Protein AF-S5MEL9-F1 (afdb_monomer_lite)

Organism: NCBI:txid1365817

Radius of gyration: 17.2 Å; chains: 1; bounding box: 42×35×42 Å

pLDDT: mean 95.0, std 5.93, range [53.62, 98.62]

InterPro domains:
  IPR003953 FAD-dependent oxidoreductase 2, FAD-binding domain [PF00890] (10-101)
  IPR036188 FAD/NAD(P)-binding domain superfamily [G3DSA:3.50.50.60] (1-111)
  IPR036188 FAD/NAD(P)-binding domain superfamily [SSF51905] (2-108)

Sequence (111 aa):
VAEAATKQVDKVYNRIMVTHLLMDDAQENRVAGAVGFNVRTGNYHVFKSKSTIVGAGGASNIFKPRSVGEGMGRVWYAPWSSGSAYGLLIEAGAKMTQMENRIVLARFKDG

Foldseek 3Di:
DDPVVVVVDPDDDPQWDWDEFDADPVDPLATQWTWTARNVPRHIDTGGDRDDDDPQDAADPPDDDPDPDPCSCVDPPHSNRHHCSPVRQVVSVHDDPPPVDDDDDDDDPPD

Structure (mmCIF, N/CA/C/O backbone):
data_AF-S5MEL9-F1
#
_entry.id   AF-S5MEL9-F1
#
loop_
_atom_site.group_PDB
_atom_site.id
_atom_site.type_symbol
_atom_site.label_atom_id
_atom_site.label_alt_id
_atom_site.label_comp_id
_atom_site.label_asym_id
_atom_site.label_entity_id
_atom_site.label_seq_id
_atom_site.pdbx_PDB_ins_code
_atom_site.Cartn_x
_atom_site.Cartn_y
_atom_site.Cartn_z
_atom_site.occupancy
_atom_site.B_iso_or_equiv
_atom_site.auth_seq_id
_atom_site.auth_comp_id
_atom_site.auth_asym_id
_atom_site.auth_atom_id
_atom_site.pdbx_PDB_model_num
ATOM 1 N N . VAL A 1 1 ? 7.392 -9.954 5.569 1.00 74.75 1 VAL A N 1
ATOM 2 C CA . VAL A 1 1 ? 7.724 -9.058 6.703 1.00 74.75 1 VAL A CA 1
ATOM 3 C C . VAL A 1 1 ? 9.097 -9.459 7.211 1.00 74.75 1 VAL A C 1
ATOM 5 O O . VAL A 1 1 ? 9.380 -10.650 7.186 1.00 74.75 1 VAL A O 1
ATOM 8 N N . ALA A 1 2 ? 9.958 -8.507 7.578 1.00 86.38 2 ALA A N 1
ATOM 9 C CA . ALA A 1 2 ? 11.287 -8.822 8.106 1.00 86.38 2 ALA A CA 1
ATOM 10 C C . ALA A 1 2 ? 11.185 -9.588 9.437 1.00 86.38 2 ALA A C 1
ATOM 12 O O . ALA A 1 2 ? 10.290 -9.308 10.236 1.00 86.38 2 ALA A O 1
ATOM 13 N N . GLU A 1 3 ? 12.112 -10.512 9.691 1.00 92.38 3 GLU A N 1
ATOM 14 C CA . GLU A 1 3 ? 12.100 -11.380 10.879 1.00 92.38 3 GLU A CA 1
ATOM 15 C C . GLU A 1 3 ? 12.049 -10.579 12.189 1.00 92.38 3 GLU A C 1
ATOM 17 O O . GLU A 1 3 ? 11.231 -10.857 13.066 1.00 92.38 3 GLU A O 1
ATOM 22 N N . ALA A 1 4 ? 12.865 -9.525 12.296 1.00 94.56 4 ALA A N 1
ATOM 23 C CA . ALA A 1 4 ? 12.894 -8.659 13.471 1.00 94.56 4 ALA A CA 1
ATOM 24 C C . ALA A 1 4 ? 11.513 -8.061 13.790 1.00 94.56 4 ALA A C 1
ATOM 26 O O . ALA A 1 4 ? 11.101 -8.067 14.943 1.00 94.56 4 ALA A O 1
ATOM 27 N N . ALA A 1 5 ? 10.764 -7.620 12.773 1.00 91.69 5 ALA A N 1
ATOM 28 C CA . ALA A 1 5 ? 9.423 -7.075 12.967 1.00 91.69 5 ALA A CA 1
ATOM 29 C C . ALA A 1 5 ? 8.419 -8.160 13.382 1.00 91.69 5 ALA A C 1
ATOM 31 O O . ALA A 1 5 ? 7.582 -7.914 14.243 1.00 91.69 5 ALA A O 1
ATOM 32 N N . THR A 1 6 ? 8.521 -9.376 12.829 1.00 90.81 6 THR A N 1
ATOM 33 C CA . THR A 1 6 ? 7.616 -10.479 13.208 1.00 90.81 6 THR A CA 1
ATOM 34 C C . THR A 1 6 ? 7.749 -10.896 14.671 1.00 90.81 6 THR A C 1
ATOM 36 O O . THR A 1 6 ? 6.779 -11.376 15.243 1.00 90.81 6 THR A O 1
ATOM 39 N N . LYS A 1 7 ? 8.915 -10.669 15.291 1.00 94.25 7 LYS A N 1
ATOM 40 C CA . LYS A 1 7 ? 9.157 -10.956 16.714 1.00 94.25 7 LYS A CA 1
ATOM 41 C C . LYS A 1 7 ? 8.566 -9.910 17.667 1.00 94.25 7 LYS A C 1
ATOM 43 O O . LYS A 1 7 ? 8.561 -10.146 18.867 1.00 94.25 7 LYS A O 1
ATOM 48 N N . GLN A 1 8 ? 8.115 -8.763 17.156 1.00 95.31 8 GLN A N 1
ATOM 49 C CA . GLN A 1 8 ? 7.695 -7.607 17.962 1.00 95.31 8 GLN A CA 1
ATOM 50 C C . GLN A 1 8 ? 6.196 -7.294 17.844 1.00 95.31 8 GLN A C 1
ATOM 52 O O . GLN A 1 8 ? 5.739 -6.289 18.379 1.00 95.31 8 GLN A O 1
ATOM 57 N N . VAL A 1 9 ? 5.427 -8.104 17.110 1.00 94.69 9 VAL A N 1
ATOM 58 C CA . VAL A 1 9 ? 4.005 -7.849 16.839 1.00 94.69 9 VAL A CA 1
ATOM 59 C C . VAL A 1 9 ? 3.153 -9.057 17.201 1.00 94.69 9 VAL A C 1
ATOM 61 O O . VAL A 1 9 ? 3.550 -10.193 16.957 1.00 94.69 9 VAL A O 1
ATOM 64 N N . ASP A 1 10 ? 1.946 -8.812 17.712 1.00 95.12 10 ASP A N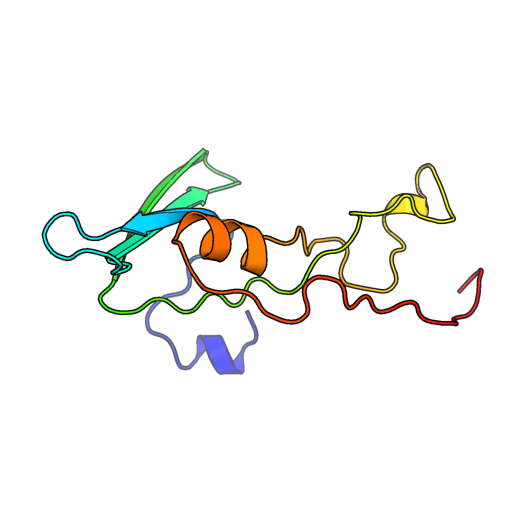 1
ATOM 65 C CA . ASP A 1 10 ? 1.034 -9.889 18.120 1.00 95.12 10 ASP A CA 1
ATOM 66 C C . ASP A 1 10 ? 0.503 -10.698 16.931 1.00 95.12 10 ASP A C 1
ATOM 68 O O . ASP A 1 10 ? 0.261 -11.901 17.028 1.00 95.12 10 ASP A O 1
ATOM 72 N N . LYS A 1 11 ? 0.246 -10.025 15.802 1.00 95.44 11 LYS A N 1
ATOM 73 C CA . LYS A 1 11 ? -0.387 -10.629 14.624 1.00 95.44 11 LYS A CA 1
ATOM 74 C C . LYS A 1 11 ? 0.185 -10.064 13.337 1.00 95.44 11 LYS A C 1
ATOM 76 O O . LYS A 1 11 ? 0.383 -8.859 13.199 1.00 95.44 11 LYS A O 1
ATOM 81 N N . VAL A 1 12 ? 0.353 -10.946 12.354 1.00 95.88 12 VAL A N 1
ATOM 82 C CA . VAL A 1 12 ? 0.728 -10.586 10.984 1.00 95.88 12 VAL A CA 1
ATOM 83 C C . VAL A 1 12 ? -0.280 -11.189 10.017 1.00 95.88 12 VAL A C 1
ATOM 85 O O . VAL A 1 12 ? -0.407 -12.408 9.914 1.00 95.88 12 VAL A O 1
ATOM 88 N N . TYR A 1 13 ? -0.959 -10.329 9.261 1.00 96.50 13 TYR A N 1
ATOM 89 C CA . TYR A 1 13 ? -1.869 -10.742 8.197 1.00 96.50 13 TYR A CA 1
ATOM 90 C C . TYR A 1 13 ? -1.161 -10.607 6.851 1.00 96.50 13 TYR A C 1
ATOM 92 O O . TYR A 1 13 ? -0.925 -9.507 6.358 1.00 96.50 13 TYR A O 1
ATOM 100 N N . ASN A 1 14 ? -0.792 -11.739 6.256 1.00 96.69 14 ASN A N 1
ATOM 101 C CA . ASN A 1 14 ? -0.175 -11.771 4.933 1.00 96.69 14 ASN A CA 1
ATOM 102 C C . ASN A 1 14 ? -1.229 -11.969 3.841 1.00 96.69 14 ASN A C 1
ATOM 104 O O . ASN A 1 14 ? -2.280 -12.559 4.081 1.00 96.69 14 ASN A O 1
ATOM 108 N N . ARG A 1 15 ? -0.892 -11.556 2.611 1.00 97.69 15 ARG A N 1
ATOM 109 C CA . ARG A 1 15 ? -1.728 -11.749 1.408 1.00 97.69 15 ARG A CA 1
ATOM 110 C C . ARG A 1 15 ? -3.091 -11.051 1.479 1.00 97.69 15 ARG A C 1
ATOM 112 O O . ARG A 1 15 ? -3.998 -11.447 0.760 1.00 97.69 15 ARG A O 1
ATOM 119 N N . ILE A 1 16 ? -3.218 -10.007 2.294 1.00 98.38 16 ILE A N 1
ATOM 120 C CA . ILE A 1 16 ? -4.386 -9.125 2.298 1.00 98.38 16 ILE A CA 1
ATOM 121 C C . ILE A 1 16 ? -4.043 -7.865 1.509 1.00 98.38 16 ILE A C 1
ATOM 123 O O . ILE A 1 16 ? -3.112 -7.150 1.877 1.00 98.38 16 ILE A O 1
ATOM 127 N N . MET A 1 17 ? -4.779 -7.599 0.431 1.00 98.19 17 MET A N 1
ATOM 128 C CA . MET A 1 17 ? -4.704 -6.324 -0.277 1.00 98.19 17 MET A CA 1
ATOM 129 C C . MET A 1 17 ? -5.698 -5.360 0.366 1.00 98.19 17 MET A C 1
ATOM 131 O O . MET A 1 17 ? -6.909 -5.549 0.252 1.00 98.19 17 MET A O 1
ATOM 135 N N . VAL A 1 18 ? -5.187 -4.345 1.061 1.00 98.38 18 VAL A N 1
ATOM 136 C CA . VAL A 1 18 ? -6.006 -3.244 1.585 1.00 98.38 18 VAL A CA 1
ATOM 137 C C . VAL A 1 18 ? -6.404 -2.342 0.422 1.00 98.38 18 VAL A C 1
ATOM 139 O O . VAL A 1 18 ? -5.557 -1.981 -0.394 1.00 98.38 18 VAL A O 1
ATOM 142 N N . THR A 1 19 ? -7.687 -1.996 0.344 1.00 97.69 19 THR A N 1
ATOM 143 C CA . THR A 1 19 ? -8.247 -1.205 -0.765 1.00 97.69 19 THR A CA 1
ATOM 144 C C . THR A 1 19 ? -8.819 0.130 -0.316 1.00 97.69 19 THR A C 1
ATOM 146 O O . THR A 1 19 ? -8.722 1.086 -1.073 1.00 97.69 19 THR A O 1
ATOM 149 N N . HIS A 1 20 ? -9.361 0.215 0.904 1.00 98.12 20 HIS A N 1
ATOM 150 C CA . HIS A 1 20 ? -9.957 1.441 1.437 1.00 98.12 20 HIS A CA 1
ATOM 151 C C . HIS A 1 20 ? -9.656 1.593 2.929 1.00 98.12 20 HIS A C 1
ATOM 153 O O . HIS A 1 20 ? -9.544 0.602 3.662 1.00 98.12 20 HIS A O 1
ATOM 159 N N . LEU A 1 21 ? -9.554 2.843 3.378 1.00 98.50 21 LEU A N 1
ATOM 160 C CA . LEU A 1 21 ? -9.634 3.189 4.794 1.00 98.50 21 LEU A CA 1
ATOM 161 C C . LEU A 1 21 ? -11.103 3.322 5.202 1.00 98.50 21 LEU A C 1
ATOM 163 O O . LEU A 1 21 ? -11.960 3.642 4.383 1.00 98.50 21 LEU A O 1
ATOM 167 N N . LEU A 1 22 ? -11.389 3.045 6.471 1.00 98.06 22 LEU A N 1
ATOM 168 C CA . LEU A 1 22 ? -12.707 3.268 7.055 1.00 98.06 22 LEU A CA 1
ATOM 169 C C . LEU A 1 22 ? -12.679 4.557 7.862 1.00 98.06 22 LEU A C 1
ATOM 171 O O . LEU A 1 22 ? -11.785 4.726 8.693 1.00 98.06 22 LEU A O 1
ATOM 175 N N . MET A 1 23 ? -13.663 5.422 7.644 1.00 97.88 23 MET A N 1
ATOM 176 C CA . MET A 1 23 ? -13.857 6.646 8.420 1.00 97.88 23 MET A CA 1
ATOM 177 C C . MET A 1 23 ? -14.821 6.389 9.584 1.00 97.88 23 MET A C 1
ATOM 179 O O . MET A 1 23 ? -15.682 5.514 9.497 1.00 97.88 23 MET A O 1
ATOM 183 N N . ASP A 1 24 ? -14.628 7.111 10.683 1.00 97.31 24 ASP A N 1
ATOM 184 C CA . ASP A 1 24 ? -15.511 7.129 11.852 1.00 97.31 24 ASP A CA 1
ATOM 185 C C . ASP A 1 24 ? -16.822 7.850 1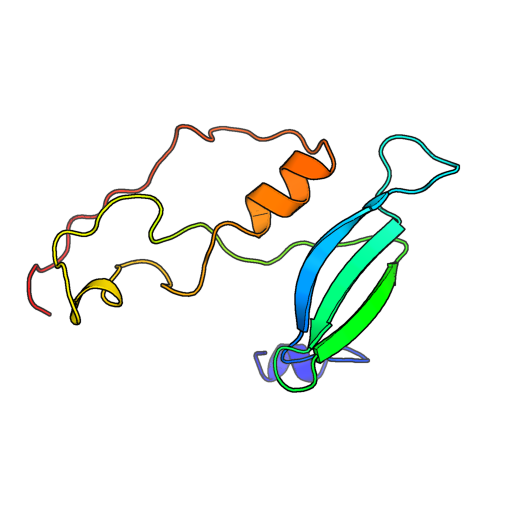1.479 1.00 97.31 24 ASP A C 1
ATOM 187 O O . ASP A 1 24 ? -16.799 8.890 10.818 1.00 97.31 24 ASP A O 1
ATOM 191 N N . ASP A 1 25 ? -17.964 7.271 11.848 1.00 95.94 25 ASP A N 1
ATOM 192 C CA . ASP A 1 25 ? -19.297 7.809 11.555 1.00 95.94 25 ASP A CA 1
ATOM 193 C C . ASP A 1 25 ? -19.740 8.870 12.572 1.00 95.94 25 ASP A C 1
ATOM 195 O O . ASP A 1 25 ? -20.546 9.742 12.246 1.00 95.94 25 ASP A O 1
ATOM 199 N N . ALA A 1 26 ? -19.197 8.822 13.788 1.00 97.00 26 ALA A N 1
ATOM 200 C CA . ALA A 1 26 ? -19.494 9.761 14.862 1.00 97.00 26 ALA A CA 1
ATOM 201 C C . ALA A 1 26 ? -18.501 10.930 14.917 1.00 97.00 26 ALA A C 1
ATOM 203 O O . ALA A 1 26 ? -18.827 11.988 15.461 1.00 97.00 26 ALA A O 1
ATOM 204 N N . GLN A 1 27 ? -17.289 10.753 14.383 1.00 96.25 27 GLN A N 1
ATOM 205 C CA . GLN A 1 27 ? -16.246 11.775 14.396 1.00 96.25 27 GLN A CA 1
ATOM 206 C C . GLN A 1 27 ? -15.729 12.089 12.992 1.00 96.25 27 GLN A C 1
ATOM 208 O O . GLN A 1 27 ? -15.024 11.296 12.370 1.00 96.25 27 GLN A O 1
ATOM 213 N N . GLU A 1 28 ? -16.007 13.309 12.533 1.00 95.38 28 GLU A N 1
ATOM 214 C CA . GLU A 1 28 ? -15.521 13.798 11.246 1.00 95.38 28 GLU A CA 1
ATOM 215 C C . GLU A 1 28 ? -13.986 13.746 11.157 1.00 95.38 28 GLU A C 1
ATOM 217 O O . GLU A 1 28 ? -13.269 14.015 12.127 1.00 95.38 28 GLU A O 1
ATOM 222 N N . ASN A 1 29 ? -13.483 13.414 9.963 1.00 95.50 29 ASN A N 1
ATOM 223 C CA . ASN A 1 29 ? -12.058 13.396 9.633 1.00 95.50 29 ASN A CA 1
ATOM 224 C C . ASN A 1 29 ? -11.208 12.474 10.534 1.00 95.50 29 ASN A C 1
ATOM 226 O O . ASN A 1 29 ? -10.057 12.773 10.865 1.00 95.50 29 ASN A O 1
ATOM 230 N N . ARG A 1 30 ? -11.769 11.328 10.940 1.00 97.69 30 ARG A N 1
ATOM 231 C CA . ARG A 1 30 ? -11.060 10.311 11.719 1.00 97.69 30 ARG A CA 1
ATOM 232 C C . ARG A 1 30 ? -11.103 8.949 11.041 1.00 97.69 30 ARG A C 1
ATOM 234 O O . ARG A 1 30 ? -12.167 8.439 10.722 1.00 97.69 30 ARG A O 1
ATOM 241 N N . VAL A 1 31 ? -9.937 8.326 10.887 1.00 98.19 31 VAL A N 1
ATOM 242 C CA . VAL A 1 31 ? -9.829 6.932 10.434 1.00 98.19 31 VAL A CA 1
ATOM 243 C C . VAL A 1 31 ? -10.170 5.988 11.591 1.00 98.19 31 VAL A C 1
ATOM 245 O O . VAL A 1 31 ? -9.579 6.080 12.668 1.00 98.19 31 VAL A O 1
ATOM 248 N N . ALA A 1 32 ? -11.081 5.051 11.342 1.00 98.19 32 ALA A N 1
ATOM 249 C CA . ALA A 1 32 ? -11.537 4.013 12.269 1.00 98.19 32 ALA A CA 1
ATOM 250 C C . ALA A 1 32 ? -11.051 2.599 11.892 1.00 98.19 32 ALA A C 1
ATOM 252 O O . ALA A 1 32 ? -11.326 1.619 12.596 1.00 98.19 32 ALA A O 1
ATOM 253 N N . GLY A 1 33 ? -10.356 2.455 10.761 1.00 98.38 33 GLY A N 1
ATOM 254 C CA . GLY A 1 33 ? -9.937 1.145 10.286 1.00 98.38 33 GLY A CA 1
ATOM 255 C C . GLY A 1 33 ? -9.532 1.094 8.823 1.00 98.38 33 GLY A C 1
ATOM 256 O O . GLY A 1 33 ? -9.233 2.112 8.198 1.00 98.38 33 GLY A O 1
ATOM 257 N N . ALA A 1 34 ? -9.538 -0.118 8.278 1.00 98.56 34 ALA A N 1
ATOM 258 C CA . ALA A 1 34 ? -9.301 -0.384 6.868 1.00 98.56 34 ALA A CA 1
ATOM 259 C C . ALA A 1 34 ? -10.000 -1.672 6.426 1.00 98.56 34 ALA A C 1
ATOM 261 O O . ALA A 1 34 ? -10.265 -2.568 7.235 1.00 98.56 34 ALA A O 1
ATOM 262 N N . VAL A 1 35 ? -10.248 -1.783 5.125 1.00 98.62 35 VAL A N 1
ATOM 263 C CA . VAL A 1 35 ? -10.816 -2.983 4.508 1.00 98.62 35 VAL A CA 1
ATOM 264 C C . VAL A 1 35 ? -9.961 -3.482 3.362 1.00 98.62 35 VAL A C 1
ATOM 266 O O . VAL A 1 35 ? -9.278 -2.728 2.661 1.00 98.62 35 VAL A O 1
ATOM 269 N N . GLY A 1 36 ? -10.003 -4.789 3.167 1.00 98.50 36 GLY A N 1
ATOM 270 C CA . GLY A 1 36 ? -9.262 -5.460 2.119 1.00 98.50 36 GLY A CA 1
ATOM 271 C C . GLY A 1 36 ? -9.766 -6.869 1.901 1.00 98.50 36 GLY A C 1
ATOM 272 O O . GLY A 1 36 ? -10.703 -7.322 2.555 1.00 98.50 36 GLY A O 1
ATOM 273 N N . PHE A 1 37 ? -9.118 -7.582 0.996 1.00 98.56 37 PHE A N 1
ATOM 274 C CA . PHE A 1 37 ? -9.444 -8.976 0.735 1.00 98.56 37 PHE A CA 1
ATOM 275 C C . PHE A 1 37 ? -8.183 -9.820 0.633 1.00 98.56 37 PHE A C 1
ATOM 277 O O . PHE A 1 37 ? -7.103 -9.341 0.271 1.00 98.56 37 PHE A O 1
ATOM 284 N N . ASN A 1 38 ? -8.318 -11.095 0.980 1.00 98.56 38 ASN A N 1
ATOM 285 C CA . ASN A 1 38 ? -7.242 -12.052 0.830 1.00 98.56 38 ASN A CA 1
ATOM 286 C C . ASN A 1 38 ? -7.087 -12.423 -0.646 1.00 98.56 38 ASN A C 1
ATOM 288 O O . ASN A 1 38 ? -7.994 -12.998 -1.240 1.00 98.56 38 ASN A O 1
ATOM 292 N N . VAL A 1 39 ? -5.925 -12.155 -1.237 1.00 98.38 39 VAL A N 1
ATOM 293 C CA . VAL A 1 39 ? -5.691 -12.398 -2.672 1.00 98.38 39 VAL A CA 1
ATOM 294 C C . VAL A 1 39 ? -5.594 -13.884 -3.038 1.00 98.38 39 VAL A C 1
ATOM 296 O O . VAL A 1 39 ? -5.496 -14.213 -4.214 1.00 98.38 39 VAL A 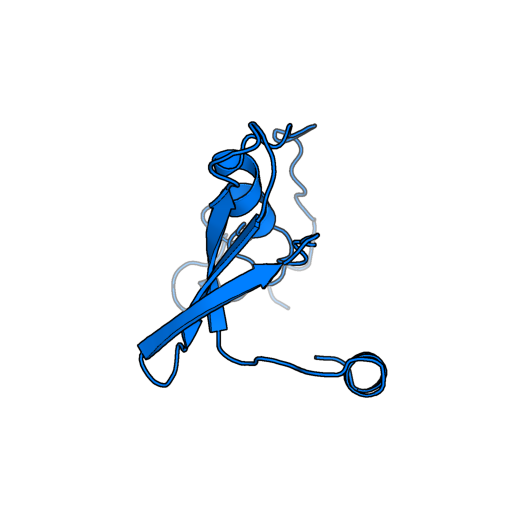O 1
ATOM 299 N N . ARG A 1 40 ? -5.577 -14.790 -2.051 1.00 98.38 40 ARG A N 1
ATOM 300 C CA . ARG A 1 40 ? -5.582 -16.245 -2.273 1.00 98.38 40 ARG A CA 1
ATOM 301 C C . ARG A 1 40 ? -6.955 -16.872 -2.083 1.00 98.38 40 ARG A C 1
ATOM 303 O O . ARG A 1 40 ? -7.273 -17.813 -2.796 1.00 98.38 40 ARG A O 1
ATOM 310 N N . THR A 1 41 ? -7.725 -16.401 -1.104 1.00 98.31 41 THR A N 1
ATOM 311 C CA . THR A 1 41 ? -9.013 -17.019 -0.742 1.00 98.31 41 THR A CA 1
ATOM 312 C C . THR A 1 41 ? -10.224 -16.182 -1.134 1.00 98.31 41 THR A C 1
ATOM 314 O O . THR A 1 41 ? -11.336 -16.688 -1.102 1.00 98.31 41 THR A O 1
ATOM 317 N N . GLY A 1 42 ? -10.041 -14.903 -1.467 1.00 97.88 42 GLY A N 1
ATOM 318 C CA . GLY A 1 42 ? -11.137 -13.962 -1.709 1.00 97.88 42 GLY A CA 1
ATOM 319 C C . GLY A 1 42 ? -11.841 -13.477 -0.438 1.00 97.88 42 GLY A C 1
ATOM 320 O O . GLY A 1 42 ? -12.714 -12.620 -0.529 1.00 97.88 42 GLY A O 1
ATOM 321 N N . ASN A 1 43 ? -11.460 -13.970 0.748 1.00 98.56 43 ASN A N 1
ATOM 322 C CA . ASN A 1 43 ? -12.098 -13.577 2.004 1.00 98.56 43 ASN A CA 1
ATOM 323 C C . ASN A 1 43 ? -11.995 -12.068 2.216 1.00 98.56 43 ASN A C 1
ATOM 325 O O . ASN A 1 43 ? -10.907 -11.498 2.114 1.00 98.56 43 ASN A O 1
ATOM 329 N N . TYR A 1 44 ? -13.116 -11.446 2.561 1.00 98.44 44 TYR A N 1
ATOM 330 C CA . TYR A 1 44 ? -13.170 -10.037 2.917 1.00 98.44 44 TYR A CA 1
ATOM 331 C C . TYR A 1 44 ? -12.726 -9.831 4.367 1.00 98.44 44 TYR A C 1
ATOM 333 O O . TYR A 1 44 ? -13.120 -10.576 5.265 1.00 98.44 44 TYR A O 1
ATOM 341 N N . HIS A 1 45 ? -11.899 -8.816 4.599 1.00 98.56 45 HIS A N 1
ATOM 342 C CA . HIS A 1 45 ? -11.350 -8.482 5.905 1.00 98.56 45 HIS A CA 1
ATOM 343 C C . HIS A 1 45 ? -11.708 -7.049 6.283 1.00 98.56 45 HIS A C 1
ATOM 345 O O . HIS A 1 45 ? -11.462 -6.111 5.525 1.00 98.56 45 HIS A O 1
ATOM 351 N N . VAL A 1 46 ? -12.220 -6.895 7.503 1.00 98.44 46 VAL A N 1
ATOM 352 C CA . VAL A 1 46 ? -12.492 -5.605 8.139 1.00 98.44 46 VAL A CA 1
ATOM 353 C C . VAL A 1 46 ? -11.579 -5.470 9.349 1.00 98.44 46 VAL A C 1
ATOM 355 O O . VAL A 1 46 ? -11.689 -6.238 10.306 1.00 98.44 46 VAL A O 1
ATOM 358 N N . PHE A 1 47 ? -10.683 -4.490 9.315 1.00 98.25 47 PHE A N 1
ATOM 359 C CA . PHE A 1 47 ? -9.811 -4.156 10.434 1.00 98.25 47 PHE A CA 1
ATOM 360 C C . PHE A 1 47 ? -10.341 -2.898 11.106 1.00 98.25 47 PHE A C 1
ATOM 362 O O . PHE A 1 47 ? -10.379 -1.842 10.483 1.00 98.25 47 PHE A O 1
ATOM 369 N N . LYS A 1 48 ? -10.734 -3.006 12.377 1.00 98.12 48 LYS A N 1
ATOM 370 C CA . LYS A 1 48 ? -11.068 -1.853 13.221 1.00 98.12 48 LYS A CA 1
ATOM 371 C C . LYS A 1 48 ? -9.841 -1.466 14.040 1.00 98.12 48 LYS A C 1
ATOM 373 O O . LYS A 1 48 ? -9.209 -2.339 14.639 1.00 98.12 48 LYS A O 1
ATOM 378 N N . SER A 1 49 ? -9.510 -0.183 14.081 1.00 97.50 49 SER A N 1
ATOM 379 C CA . SER A 1 49 ? -8.333 0.325 14.789 1.00 97.50 49 SER A CA 1
ATOM 380 C C . SER A 1 49 ? -8.581 1.726 15.345 1.00 97.50 49 SER A C 1
ATOM 382 O O . SER A 1 49 ? -9.362 2.504 14.812 1.00 97.50 49 SER A O 1
ATOM 384 N N . LYS A 1 50 ? -7.892 2.059 16.443 1.00 97.50 50 LYS A N 1
ATOM 385 C CA . LYS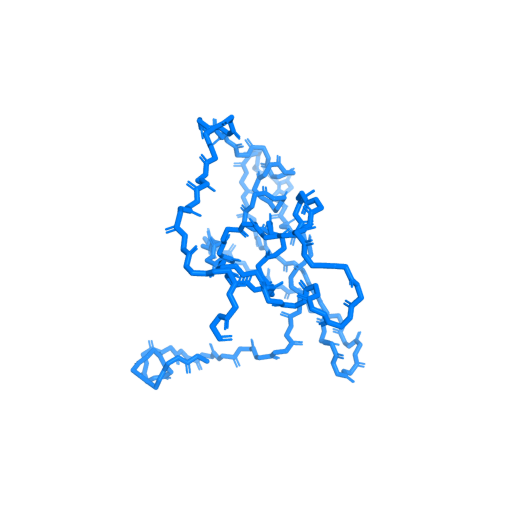 A 1 50 ? -7.896 3.423 17.005 1.00 97.50 50 LYS A CA 1
ATOM 386 C C . LYS A 1 50 ? -6.930 4.359 16.271 1.00 97.50 50 LYS A C 1
ATOM 388 O O . LYS A 1 50 ? -7.074 5.575 16.340 1.00 97.50 50 LYS A O 1
ATOM 393 N N . SER A 1 51 ? -5.917 3.788 15.625 1.00 97.06 51 SER A N 1
ATOM 394 C CA . SER A 1 51 ? -4.898 4.492 14.850 1.00 97.06 51 SER A CA 1
ATOM 395 C C . SER A 1 51 ? -4.403 3.573 13.738 1.00 97.06 51 SER A C 1
ATOM 397 O O . SER A 1 51 ? -4.290 2.362 13.941 1.00 97.06 51 SER A O 1
ATOM 399 N N . THR A 1 52 ? -4.106 4.149 12.576 1.00 97.50 52 THR A N 1
ATOM 400 C CA . THR A 1 52 ? -3.711 3.410 11.371 1.00 97.50 52 THR A CA 1
ATOM 401 C C . THR A 1 52 ? -2.475 4.054 10.762 1.00 97.50 52 THR A C 1
ATOM 403 O O . THR A 1 52 ? -2.435 5.266 10.573 1.00 97.50 52 THR A O 1
ATOM 406 N N . ILE A 1 53 ? -1.474 3.235 10.436 1.00 97.25 53 ILE A N 1
ATOM 407 C CA . ILE A 1 53 ? -0.262 3.655 9.724 1.00 97.25 53 ILE A CA 1
ATOM 408 C C . ILE A 1 53 ? -0.282 3.015 8.337 1.00 97.25 53 ILE A C 1
ATOM 410 O O . ILE A 1 53 ? -0.407 1.795 8.217 1.00 97.25 53 ILE A O 1
ATOM 414 N N . VAL A 1 54 ? -0.122 3.826 7.289 1.00 97.69 54 VAL A N 1
ATOM 415 C CA . VAL A 1 54 ? -0.074 3.353 5.898 1.00 97.69 54 VAL A CA 1
ATOM 416 C C . VAL A 1 54 ? 1.376 3.306 5.416 1.00 97.69 54 VAL A C 1
ATOM 418 O O . VAL A 1 54 ? 1.940 4.300 4.972 1.00 97.69 54 VAL A O 1
ATOM 421 N N . GLY A 1 55 ? 1.986 2.123 5.496 1.00 96.62 55 GLY A N 1
ATOM 422 C CA . GLY A 1 55 ? 3.356 1.852 5.040 1.00 96.62 55 GLY A CA 1
ATOM 423 C C . GLY A 1 55 ? 3.422 1.159 3.676 1.00 96.62 55 GLY A C 1
ATOM 424 O O . GLY A 1 55 ? 4.117 0.157 3.541 1.00 96.62 55 GLY A O 1
ATOM 425 N N . ALA A 1 56 ? 2.663 1.630 2.681 1.00 96.56 56 ALA A N 1
ATOM 426 C CA . ALA A 1 56 ? 2.447 0.909 1.416 1.00 96.56 56 ALA A CA 1
ATOM 427 C C . ALA A 1 56 ? 3.428 1.260 0.272 1.00 96.56 56 ALA A C 1
ATOM 429 O O . ALA A 1 56 ? 3.211 0.858 -0.870 1.00 96.56 56 ALA A O 1
ATOM 430 N N . GLY A 1 57 ? 4.518 1.977 0.568 1.00 96.19 57 GLY A N 1
ATOM 431 C CA . GLY A 1 57 ? 5.524 2.382 -0.421 1.00 96.19 57 GLY A CA 1
ATOM 432 C C . GLY A 1 57 ? 5.058 3.498 -1.366 1.00 96.19 57 GLY A C 1
ATOM 433 O O . GLY A 1 57 ? 3.975 4.052 -1.209 1.00 96.19 57 GLY A O 1
ATOM 434 N N . GLY A 1 58 ? 5.914 3.856 -2.328 1.00 96.88 58 GLY A N 1
ATOM 435 C CA . GLY A 1 58 ? 5.617 4.878 -3.339 1.00 96.88 58 GLY A CA 1
ATOM 436 C C . GLY A 1 58 ? 4.761 4.365 -4.503 1.00 96.88 58 GLY A C 1
ATOM 437 O O . GLY A 1 58 ? 3.942 3.457 -4.354 1.00 96.88 58 GLY A O 1
ATOM 438 N N . ALA A 1 59 ? 4.981 4.927 -5.691 1.00 97.06 59 ALA A N 1
ATOM 439 C CA . ALA A 1 59 ? 4.295 4.513 -6.909 1.00 97.06 59 ALA A CA 1
ATOM 440 C C . ALA A 1 59 ? 5.267 4.308 -8.077 1.00 97.06 59 ALA A C 1
ATOM 442 O O . ALA A 1 59 ? 6.049 5.194 -8.423 1.00 97.06 59 ALA A O 1
ATOM 443 N N . SER A 1 60 ? 5.179 3.137 -8.695 1.00 95.50 60 SER A N 1
ATOM 444 C CA . SER A 1 60 ? 5.876 2.742 -9.918 1.00 95.50 60 SER A CA 1
ATOM 445 C C . SER A 1 60 ? 4.855 2.530 -11.035 1.00 95.50 60 SER A C 1
ATOM 447 O O . SER A 1 60 ? 3.657 2.456 -10.782 1.00 95.50 60 SER A O 1
ATOM 449 N N . ASN A 1 61 ? 5.314 2.416 -12.284 1.00 94.00 61 ASN A N 1
ATOM 450 C CA . ASN A 1 61 ? 4.458 2.136 -13.449 1.00 94.00 61 ASN A CA 1
ATOM 451 C C . ASN A 1 61 ? 3.331 3.156 -13.725 1.00 94.00 61 ASN A C 1
ATOM 453 O O . ASN A 1 61 ? 2.463 2.887 -14.546 1.00 94.00 61 ASN A O 1
ATOM 457 N N . ILE A 1 62 ? 3.377 4.353 -13.124 1.00 95.50 62 ILE A N 1
ATOM 458 C CA . ILE A 1 62 ? 2.495 5.476 -13.498 1.00 95.50 62 ILE A CA 1
ATOM 459 C C . ILE A 1 62 ? 2.831 5.983 -14.911 1.00 95.50 62 ILE A C 1
ATOM 461 O O . ILE A 1 62 ? 1.949 6.337 -15.687 1.00 95.50 62 ILE A O 1
ATOM 465 N N . PHE A 1 63 ? 4.120 6.016 -15.258 1.00 94.62 63 PHE A N 1
ATOM 466 C CA . PHE A 1 63 ? 4.601 6.435 -16.574 1.00 94.62 63 PHE A CA 1
ATOM 467 C C . PHE A 1 63 ? 4.994 5.220 -17.413 1.00 94.62 63 PHE A C 1
ATOM 469 O O . PHE A 1 63 ? 5.529 4.244 -16.884 1.00 94.62 63 PHE A O 1
ATOM 476 N N . LYS A 1 64 ? 4.810 5.316 -18.736 1.00 94.19 64 LYS A N 1
ATOM 477 C CA . LYS A 1 64 ? 5.258 4.285 -19.681 1.00 94.19 64 LYS A CA 1
ATOM 478 C C . LYS A 1 64 ? 6.781 4.060 -19.548 1.00 94.19 64 LYS A C 1
ATOM 480 O O . LYS A 1 64 ? 7.538 5.024 -19.706 1.00 94.19 64 LYS A O 1
ATOM 485 N N . PRO A 1 65 ? 7.247 2.826 -19.277 1.00 93.31 65 PRO A N 1
ATOM 486 C CA . PRO A 1 65 ? 8.672 2.522 -19.159 1.00 93.31 65 PRO A CA 1
ATOM 487 C C . PRO A 1 65 ? 9.380 2.531 -20.523 1.00 93.31 65 PRO A C 1
ATOM 489 O O . PRO A 1 65 ? 8.745 2.505 -21.578 1.00 93.31 65 PRO A O 1
ATOM 492 N N . ARG A 1 66 ? 10.722 2.555 -20.504 1.00 92.31 66 ARG A N 1
ATOM 493 C CA . ARG A 1 66 ? 11.551 2.529 -21.726 1.00 92.31 66 ARG A CA 1
ATOM 494 C C . ARG A 1 66 ? 11.505 1.183 -22.454 1.00 92.31 66 ARG A C 1
ATOM 496 O O . ARG A 1 66 ? 11.561 1.169 -23.677 1.00 92.31 66 ARG A O 1
ATOM 503 N N . SER A 1 67 ? 11.386 0.086 -21.712 1.00 91.50 67 SER A N 1
ATOM 504 C CA . SER A 1 67 ? 11.195 -1.256 -22.264 1.00 91.50 67 SER A CA 1
ATOM 505 C C . SER A 1 67 ? 9.719 -1.628 -22.185 1.00 91.50 67 SER A C 1
ATOM 507 O O . SER A 1 67 ? 9.121 -1.571 -21.112 1.00 91.50 67 SER A O 1
ATOM 509 N N . VAL A 1 68 ? 9.138 -2.007 -23.322 1.00 90.88 68 VAL A N 1
ATOM 510 C CA . VAL A 1 68 ? 7.744 -2.462 -23.451 1.00 90.88 68 VAL A CA 1
ATOM 511 C C . VAL A 1 68 ? 7.723 -3.961 -23.771 1.00 90.88 68 VAL A C 1
ATOM 513 O O . VAL A 1 68 ? 8.638 -4.451 -24.425 1.00 90.88 68 VAL A O 1
ATOM 516 N N . GLY A 1 69 ? 6.724 -4.700 -23.281 1.00 92.06 69 GLY A N 1
ATOM 517 C CA . GLY A 1 69 ? 6.693 -6.170 -23.326 1.00 92.06 69 GLY A CA 1
ATOM 518 C C . GLY A 1 69 ? 7.192 -6.797 -22.020 1.00 92.06 69 GLY A C 1
ATOM 519 O O . GLY A 1 69 ? 6.933 -6.264 -20.941 1.00 92.06 69 GLY A O 1
ATOM 520 N N . GLU A 1 70 ? 7.939 -7.900 -22.094 1.00 93.25 70 GLU A N 1
ATOM 521 C CA . GLU A 1 70 ? 8.435 -8.622 -20.904 1.00 93.25 70 GLU A CA 1
ATOM 522 C C . GLU A 1 70 ? 9.308 -7.746 -19.987 1.00 93.25 70 GLU A C 1
ATOM 524 O O . GLU A 1 70 ? 9.318 -7.900 -18.765 1.00 93.25 70 GLU A O 1
ATOM 529 N N . GLY A 1 71 ? 9.994 -6.755 -20.564 1.00 91.38 71 GLY A N 1
ATOM 530 C CA . GLY A 1 71 ? 10.835 -5.808 -19.834 1.00 91.38 71 GLY A CA 1
ATOM 531 C C . GLY A 1 71 ? 10.084 -4.793 -18.965 1.00 91.38 71 GLY A C 1
ATOM 532 O O . GLY A 1 71 ? 10.737 -4.071 -18.214 1.00 91.38 71 GLY A O 1
ATOM 533 N N . MET A 1 72 ? 8.749 -4.718 -19.013 1.00 92.25 72 MET A N 1
ATOM 534 C CA . MET A 1 72 ? 7.975 -3.731 -18.238 1.00 92.25 72 MET A CA 1
ATOM 535 C C . MET A 1 72 ? 8.111 -3.905 -16.720 1.00 92.25 72 MET A C 1
ATOM 537 O O . MET A 1 72 ? 7.979 -2.936 -15.976 1.00 92.25 72 MET A O 1
ATOM 541 N N . GLY A 1 73 ? 8.420 -5.118 -16.249 1.00 92.50 73 GLY A N 1
ATOM 542 C CA . GLY A 1 73 ? 8.701 -5.372 -14.833 1.00 92.50 73 GLY A CA 1
ATOM 543 C C . GLY A 1 73 ? 10.035 -4.789 -14.348 1.00 92.50 73 GLY A C 1
ATOM 544 O O . GLY A 1 73 ? 10.230 -4.650 -13.141 1.00 92.50 73 GLY A O 1
ATOM 545 N N . ARG A 1 74 ? 10.944 -4.412 -15.262 1.00 92.06 74 ARG A N 1
ATOM 546 C CA . ARG A 1 74 ? 12.275 -3.859 -14.952 1.00 92.06 74 ARG A CA 1
ATOM 547 C C . ARG A 1 74 ? 12.230 -2.349 -14.702 1.00 92.06 74 ARG A C 1
ATOM 549 O O . ARG A 1 74 ? 12.963 -1.570 -15.311 1.00 92.06 74 ARG A O 1
ATOM 556 N N . VAL A 1 75 ? 11.356 -1.918 -13.803 1.00 91.88 75 VAL A N 1
ATOM 557 C CA . VAL A 1 75 ? 11.391 -0.551 -13.272 1.00 91.88 75 VAL A CA 1
ATOM 558 C C . VAL A 1 75 ? 12.477 -0.420 -12.207 1.00 91.88 75 VAL A C 1
ATOM 560 O O . VAL A 1 75 ? 12.794 -1.375 -11.506 1.00 91.88 75 VAL A O 1
ATOM 563 N N . TRP A 1 76 ? 13.064 0.774 -12.088 1.00 92.31 76 TRP A N 1
ATOM 564 C CA . TRP A 1 76 ? 14.115 1.021 -11.096 1.00 92.31 76 TRP A CA 1
ATOM 565 C C . TRP A 1 76 ? 13.593 0.941 -9.654 1.00 92.31 76 TRP A C 1
ATOM 567 O O . TRP A 1 76 ? 14.260 0.398 -8.777 1.00 92.31 76 TRP A O 1
ATOM 577 N N . TYR A 1 77 ? 12.414 1.512 -9.405 1.00 94.62 77 TYR A N 1
ATOM 578 C CA . TYR A 1 77 ? 11.751 1.411 -8.110 1.00 94.62 77 TYR A CA 1
ATOM 579 C C . TYR A 1 77 ? 10.919 0.129 -8.044 1.00 94.62 77 TYR A C 1
ATOM 581 O O . TYR A 1 77 ? 10.680 -0.514 -9.060 1.00 94.62 77 TYR A O 1
ATOM 589 N N . ALA A 1 78 ? 10.457 -0.249 -6.854 1.00 94.81 78 ALA A N 1
ATOM 590 C CA . ALA A 1 78 ? 9.737 -1.502 -6.649 1.00 94.81 78 ALA A CA 1
ATOM 591 C C . ALA A 1 78 ? 8.503 -1.630 -7.582 1.00 94.81 78 ALA A C 1
ATOM 593 O O . ALA A 1 78 ? 7.592 -0.802 -7.481 1.00 94.81 78 ALA A O 1
ATOM 594 N N . PRO A 1 79 ? 8.420 -2.651 -8.463 1.00 93.88 79 PRO A N 1
ATOM 595 C CA . PRO A 1 79 ? 7.327 -2.797 -9.436 1.00 93.88 79 PRO A CA 1
ATOM 596 C C . PRO A 1 79 ? 5.96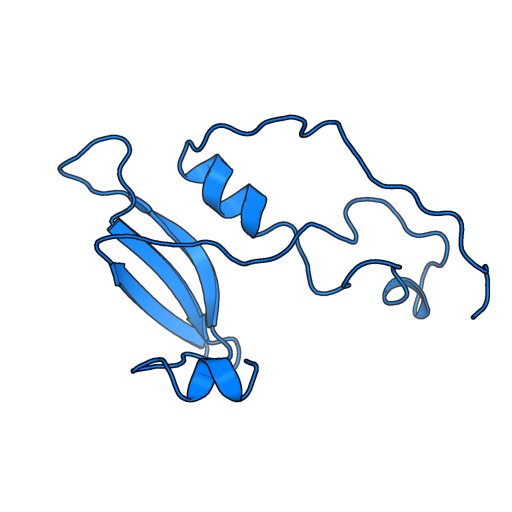5 -3.087 -8.800 1.00 93.88 79 PRO A C 1
ATOM 598 O O . PRO A 1 79 ? 4.935 -2.810 -9.406 1.00 93.88 79 PRO A O 1
ATOM 601 N N . TRP A 1 80 ? 5.959 -3.625 -7.580 1.00 95.06 80 TRP A N 1
ATOM 602 C CA . TRP A 1 80 ? 4.751 -3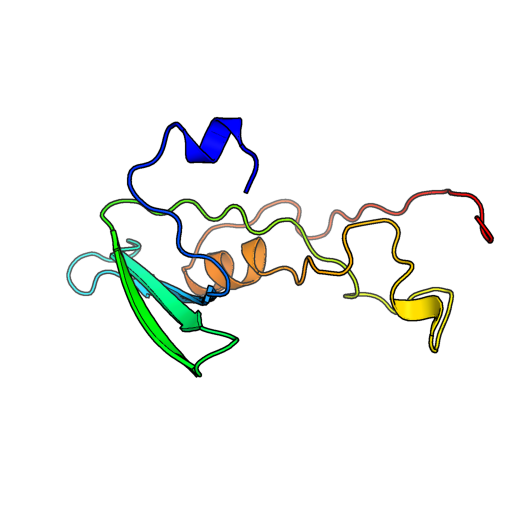.904 -6.799 1.00 95.06 80 TRP A CA 1
ATOM 603 C C . TRP A 1 80 ? 4.204 -2.683 -6.044 1.00 95.06 80 TRP A C 1
ATOM 605 O O . TRP A 1 80 ? 3.145 -2.778 -5.430 1.00 95.06 80 TRP A O 1
ATOM 615 N N . SER A 1 81 ? 4.903 -1.545 -6.062 1.00 96.25 81 SER A N 1
ATOM 616 C CA . SER A 1 81 ? 4.434 -0.306 -5.434 1.00 96.25 81 SER A CA 1
ATOM 617 C C . SER A 1 81 ? 3.471 0.421 -6.373 1.00 96.25 81 SER A C 1
ATOM 619 O O . SER A 1 81 ? 3.900 1.073 -7.321 1.00 96.25 81 SER A O 1
ATOM 621 N N . SER A 1 82 ? 2.168 0.312 -6.122 1.00 95.88 82 SER A N 1
ATOM 622 C CA . SER A 1 82 ? 1.101 0.840 -6.989 1.00 95.88 82 SER A CA 1
ATOM 623 C C . SER A 1 82 ? 0.590 2.231 -6.599 1.00 95.88 82 SER A C 1
ATOM 625 O O . SER A 1 82 ? -0.422 2.678 -7.127 1.00 95.88 82 SER A O 1
ATOM 627 N N . GLY A 1 83 ? 1.233 2.913 -5.646 1.00 97.19 83 GLY A N 1
ATOM 628 C CA . GLY A 1 83 ? 0.747 4.194 -5.128 1.00 97.19 83 GLY A CA 1
ATOM 629 C C . GLY A 1 83 ? -0.376 4.082 -4.097 1.00 97.19 83 GLY A C 1
ATOM 630 O O . GLY A 1 83 ? -1.028 5.082 -3.804 1.00 97.19 83 GLY A O 1
ATOM 631 N N . SER A 1 84 ? -0.586 2.904 -3.498 1.00 97.75 84 SER A N 1
ATOM 632 C CA . SER A 1 84 ? -1.621 2.704 -2.472 1.00 97.75 84 SER A CA 1
ATOM 633 C C . SER A 1 84 ? -1.448 3.625 -1.265 1.00 97.75 84 SER A C 1
ATOM 635 O O . SER A 1 84 ? -2.443 4.038 -0.680 1.00 97.75 84 SER A O 1
ATOM 637 N N . ALA A 1 85 ? -0.211 3.996 -0.906 1.00 96.31 85 ALA A N 1
ATOM 638 C CA . ALA A 1 85 ? 0.023 4.947 0.181 1.00 96.31 85 ALA A CA 1
ATOM 639 C C . ALA A 1 85 ? -0.561 6.337 -0.112 1.00 96.31 85 ALA A C 1
ATOM 641 O O . ALA A 1 85 ? -0.936 7.039 0.817 1.00 96.31 85 ALA A O 1
ATOM 642 N N . TYR A 1 86 ? -0.665 6.718 -1.386 1.00 97.00 86 TYR A N 1
ATOM 643 C CA . TYR A 1 86 ? -1.274 7.979 -1.797 1.00 97.00 86 TYR A CA 1
ATOM 644 C C . TYR A 1 86 ? -2.784 7.822 -1.946 1.00 97.00 86 TYR A C 1
ATOM 646 O O . TYR A 1 86 ? -3.525 8.557 -1.308 1.00 97.00 86 TYR A O 1
ATOM 654 N N . GLY A 1 87 ? -3.238 6.827 -2.718 1.00 96.81 87 GLY A N 1
ATOM 655 C CA . GLY A 1 87 ? -4.664 6.622 -2.989 1.00 96.81 87 GLY A CA 1
ATOM 656 C C . GLY A 1 87 ? -5.493 6.446 -1.716 1.00 96.81 87 GLY A C 1
ATOM 657 O O . GLY A 1 87 ? -6.486 7.137 -1.536 1.00 96.81 87 GLY A O 1
ATOM 658 N N . LEU A 1 88 ? -5.037 5.607 -0.778 1.00 97.94 88 LEU A N 1
ATOM 659 C CA . LEU A 1 88 ? -5.746 5.381 0.488 1.00 97.94 88 LEU A CA 1
ATOM 660 C C . LEU A 1 88 ? -5.886 6.655 1.330 1.00 97.94 88 LEU A C 1
ATOM 662 O O . LEU A 1 88 ? -6.905 6.851 1.983 1.00 97.94 88 LEU A O 1
ATOM 666 N N . LEU A 1 89 ? -4.846 7.490 1.353 1.00 97.50 89 LEU A N 1
ATOM 667 C CA . LEU A 1 89 ? -4.800 8.684 2.191 1.00 97.50 89 LEU A CA 1
ATOM 668 C C . LEU A 1 89 ? -5.540 9.864 1.552 1.00 97.50 89 LEU A C 1
ATOM 670 O O . LEU A 1 89 ? -6.236 10.582 2.263 1.00 97.50 89 LEU A O 1
ATOM 674 N N . ILE A 1 90 ? -5.433 10.034 0.232 1.00 97.12 90 ILE A N 1
ATOM 675 C CA . ILE A 1 90 ? -6.155 11.071 -0.519 1.00 97.12 90 ILE A CA 1
ATOM 676 C C . ILE A 1 90 ? -7.665 10.885 -0.356 1.00 97.12 90 ILE A C 1
ATOM 678 O O . ILE A 1 90 ? -8.352 11.836 0.004 1.00 97.12 90 ILE A O 1
ATOM 682 N N . GLU A 1 91 ? -8.166 9.660 -0.541 1.00 94.50 91 GLU A N 1
ATOM 683 C CA . GLU A 1 91 ? -9.593 9.341 -0.367 1.00 94.50 91 GLU A CA 1
ATOM 684 C C . GLU A 1 91 ? -10.070 9.552 1.079 1.00 94.50 91 GLU A C 1
ATOM 686 O O . GLU A 1 91 ? -11.223 9.896 1.319 1.00 94.50 91 GLU A O 1
ATOM 691 N N . ALA A 1 92 ? -9.175 9.406 2.062 1.00 95.94 92 ALA A N 1
ATOM 692 C CA . ALA A 1 92 ? -9.466 9.701 3.465 1.00 95.94 92 ALA A CA 1
ATOM 693 C C . ALA A 1 92 ? -9.377 11.201 3.817 1.00 95.94 92 ALA A C 1
ATOM 695 O O . ALA A 1 92 ? -9.522 11.557 4.986 1.00 95.94 92 ALA A O 1
ATOM 696 N N . GLY A 1 93 ? -9.112 12.083 2.846 1.00 95.62 93 GLY A N 1
ATOM 697 C CA . GLY A 1 93 ? -9.000 13.530 3.058 1.00 95.62 93 GLY A CA 1
ATOM 698 C C . GLY A 1 93 ? -7.655 13.989 3.631 1.00 95.62 93 GLY A C 1
ATOM 699 O O . GLY A 1 93 ? -7.526 15.134 4.078 1.00 95.62 93 GLY A O 1
ATOM 700 N N . ALA A 1 94 ? -6.631 13.129 3.628 1.00 97.19 94 ALA A N 1
ATOM 701 C CA . ALA A 1 94 ? -5.306 13.511 4.095 1.00 97.19 94 ALA A CA 1
ATOM 702 C C . ALA A 1 94 ? -4.674 14.551 3.156 1.00 97.19 94 ALA A C 1
ATOM 704 O O . ALA A 1 94 ? -4.692 14.424 1.930 1.00 97.19 94 ALA A O 1
ATOM 705 N N . LYS A 1 95 ? -4.061 15.581 3.742 1.00 97.50 95 LYS A N 1
ATOM 706 C CA . LYS A 1 95 ? -3.351 16.609 2.977 1.00 97.50 95 LYS A CA 1
ATOM 707 C C . LYS A 1 95 ? -2.059 16.040 2.400 1.00 97.50 95 LYS A C 1
ATOM 709 O O . LYS A 1 95 ? -1.219 15.523 3.134 1.00 97.50 95 LYS A O 1
ATOM 714 N N . MET A 1 96 ? -1.886 16.213 1.096 1.00 98.06 96 MET A N 1
ATOM 715 C CA . MET A 1 96 ? -0.671 15.842 0.378 1.00 98.06 96 MET A CA 1
ATOM 716 C C . MET A 1 96 ? 0.241 17.057 0.198 1.00 98.06 96 MET A C 1
ATOM 718 O O . MET A 1 96 ? -0.210 18.200 0.245 1.00 98.06 96 MET A O 1
ATOM 722 N N . THR A 1 97 ? 1.530 16.816 -0.024 1.00 98.12 97 THR A N 1
ATOM 723 C CA . THR A 1 97 ? 2.522 17.868 -0.274 1.00 98.12 97 THR A CA 1
ATOM 724 C C . THR A 1 97 ? 3.503 17.417 -1.346 1.00 98.12 97 THR A C 1
ATOM 726 O O . THR A 1 97 ? 3.791 16.222 -1.438 1.00 98.12 97 THR A O 1
ATOM 729 N N . GLN A 1 98 ? 4.001 18.360 -2.152 1.00 97.56 98 GLN A N 1
ATOM 730 C CA . GLN A 1 98 ? 4.992 18.125 -3.208 1.00 97.56 98 GLN A CA 1
ATOM 731 C C . GLN A 1 98 ? 4.643 16.953 -4.151 1.00 97.56 98 GLN A C 1
ATOM 733 O O . GLN A 1 98 ? 5.527 16.200 -4.560 1.00 97.56 98 GLN A O 1
ATOM 738 N N . MET A 1 99 ? 3.360 16.755 -4.483 1.00 97.50 99 MET A N 1
ATOM 739 C CA . MET A 1 99 ? 2.915 15.633 -5.332 1.00 97.50 99 MET A CA 1
ATOM 740 C C . MET A 1 99 ? 3.399 15.753 -6.785 1.00 97.50 99 MET A C 1
ATOM 742 O O . MET A 1 99 ? 3.413 14.765 -7.518 1.00 97.50 99 MET A O 1
ATOM 746 N N . GLU A 1 100 ? 3.818 16.945 -7.202 1.00 97.25 100 GLU A N 1
ATOM 747 C CA . GLU A 1 100 ? 4.478 17.215 -8.477 1.00 97.25 100 GLU A CA 1
ATOM 748 C C . GLU A 1 100 ? 5.938 16.737 -8.515 1.00 97.25 100 GLU A C 1
ATOM 750 O O . GLU A 1 100 ? 6.497 16.524 -9.596 1.00 97.25 100 GLU A O 1
ATOM 755 N N . ASN A 1 101 ? 6.569 16.551 -7.350 1.00 97.38 101 ASN A N 1
ATOM 756 C CA . ASN A 1 101 ? 7.953 16.113 -7.269 1.00 97.38 101 ASN A CA 1
ATOM 757 C C . ASN A 1 101 ? 8.072 14.639 -7.666 1.00 97.38 101 ASN A C 1
ATOM 759 O O . ASN A 1 101 ? 7.525 13.741 -7.024 1.00 97.38 101 ASN A O 1
ATOM 763 N N . ARG A 1 102 ? 8.863 14.375 -8.705 1.00 96.25 102 ARG A N 1
ATOM 764 C CA . ARG A 1 102 ? 9.130 13.026 -9.206 1.00 96.25 102 ARG A CA 1
ATOM 765 C C . ARG A 1 102 ? 10.620 12.765 -9.278 1.00 96.25 102 ARG A C 1
ATOM 767 O O . ARG A 1 102 ? 11.405 13.623 -9.667 1.00 96.25 102 ARG A O 1
ATOM 774 N N . ILE A 1 103 ? 10.997 11.525 -8.996 1.00 95.50 103 ILE A N 1
ATOM 775 C CA . ILE A 1 103 ? 12.382 11.082 -9.101 1.00 95.50 103 ILE A CA 1
ATOM 776 C C . ILE A 1 103 ? 12.581 10.409 -10.464 1.00 95.50 103 ILE A C 1
ATOM 778 O O . ILE A 1 103 ? 11.891 9.448 -10.806 1.00 95.50 103 ILE A O 1
ATOM 782 N N . VAL A 1 104 ? 13.544 10.907 -11.242 1.00 94.75 104 VAL A N 1
ATOM 783 C CA . VAL A 1 104 ? 13.994 10.306 -12.505 1.00 94.75 104 VAL A CA 1
ATOM 784 C C . VAL A 1 104 ? 15.487 10.039 -12.382 1.00 94.75 104 VAL A C 1
ATOM 786 O O . VAL A 1 104 ? 16.270 10.969 -12.218 1.00 94.75 104 VAL A O 1
ATOM 789 N N . LEU A 1 105 ? 15.891 8.770 -12.426 1.00 91.56 105 LEU A N 1
ATOM 790 C CA . LEU A 1 105 ? 17.276 8.384 -12.157 1.00 91.56 105 LEU A CA 1
ATOM 791 C C . LEU A 1 105 ? 18.011 7.969 -13.421 1.00 91.56 105 LEU A C 1
ATOM 793 O O . LEU A 1 105 ? 17.509 7.182 -14.222 1.00 91.56 105 LEU A O 1
ATOM 797 N N . ALA A 1 106 ? 19.245 8.451 -13.542 1.00 94.38 106 ALA A N 1
ATOM 798 C CA . ALA A 1 106 ? 20.207 7.962 -14.516 1.00 94.38 106 ALA A CA 1
ATOM 799 C C . ALA A 1 106 ? 20.817 6.643 -14.013 1.00 94.38 106 ALA A C 1
ATOM 801 O O . ALA A 1 106 ? 21.416 6.597 -12.934 1.00 94.38 106 ALA A O 1
ATOM 802 N N . ARG A 1 107 ? 20.626 5.560 -14.770 1.00 92.19 107 ARG A N 1
ATOM 803 C CA . ARG A 1 107 ? 21.137 4.207 -14.493 1.00 92.19 107 ARG A CA 1
ATOM 804 C C . ARG A 1 107 ? 21.574 3.546 -15.803 1.00 92.19 107 ARG A C 1
ATOM 806 O O . ARG A 1 107 ? 21.235 4.042 -16.877 1.00 92.19 107 ARG A O 1
ATOM 813 N N . PHE A 1 108 ? 22.312 2.440 -15.708 1.00 92.56 108 PHE A N 1
ATOM 814 C CA . PHE A 1 108 ? 22.662 1.631 -16.875 1.00 92.56 108 PHE A CA 1
ATOM 815 C C . PHE A 1 108 ? 21.400 1.136 -17.589 1.00 92.56 108 PHE A C 1
ATOM 817 O O . PHE A 1 108 ? 20.409 0.787 -16.950 1.00 92.56 108 PHE A O 1
ATOM 824 N N . LYS A 1 109 ? 21.445 1.148 -18.922 1.00 84.25 109 LYS A N 1
ATOM 825 C CA . LYS A 1 109 ? 20.305 0.834 -19.789 1.00 84.25 109 LYS A CA 1
ATOM 826 C C . LYS A 1 109 ? 19.957 -0.661 -19.792 1.00 84.25 109 LYS A C 1
ATOM 828 O O . LYS A 1 109 ? 18.780 -0.991 -19.864 1.00 84.25 109 LYS A O 1
ATOM 833 N N . ASP A 1 110 ? 20.964 -1.521 -19.643 1.00 64.12 110 ASP A N 1
ATOM 834 C CA . ASP A 1 110 ? 20.884 -2.953 -19.959 1.00 64.12 110 ASP A CA 1
ATOM 835 C C . ASP A 1 110 ? 21.541 -3.834 -18.876 1.00 64.12 110 ASP A C 1
ATOM 837 O O . ASP A 1 110 ? 22.265 -4.769 -19.198 1.00 64.12 110 ASP A O 1
ATOM 841 N N . GLY A 1 111 ? 21.344 -3.497 -17.594 1.00 53.62 111 GLY A N 1
ATOM 842 C CA . GLY A 1 111 ? 21.842 -4.317 -16.478 1.00 53.62 111 GLY A CA 1
ATOM 843 C C . GLY A 1 111 ? 21.419 -5.785 -16.550 1.00 53.62 111 GLY A C 1
ATOM 844 O O . GLY A 1 111 ? 20.282 -6.072 -17.013 1.00 53.62 111 GLY A O 1
#

Secondary structure (DSSP, 8-state):
--HHHHTT-S----SEEEEEEEEPSSSTT-EEEEEEEETTT--EEEEE-SS-------B-SSSPPSS-SGGGG--SS-TT-BSHHHHHHHHTTPPP--TT--------S--